Protein AF-A0A7C5LI69-F1 (afdb_monomer)

pLDDT: mean 73.53, std 20.24, range [38.38, 97.5]

Secondary structure (DSSP, 8-state):
-------SSSSTTTTTTSS-------------------------------------------------PPPP-HHHHHHHHHHHTTTTSTT--SHHHHHTTHHHHHHHHHTTSS--HHHHHHHHHHHHTT---

Radius of gyration: 25.65 Å; Cα contacts (8 Å, |Δi|>4): 67; chains: 1; bounding box: 63×62×62 Å

Foldseek 3Di:
DDDDPDDPDPPPPVPPLQPDLPDPPDPDDDDPDDDDDDDDDDDDDPDPDDPPPDDDDPPPPPVPVPPPPDQDALVVLLVVCCVQPCSSPPPCSDLVNCLVCVVVVLVCLVVVNSDDDPSSVNVNSCVVVVNHD

Mean predicted aligned error: 16.24 Å

Sequence (133 aa):
MAVNGKFLLTILTFFIFLTNCSGDNGKENAEVSSEDEIISEDFLVDLEVIDNTNPEQEETIFDTVEEEKPCPTFSEVQPIFTANCTSCHPGRDSYSYITSNLDTIKRYVQSYHHIGGDDRQTVLDWINCGAPP

Solvent-accessible surface area (backbone atoms only — not comparable to full-atom values): 9188 Å² total; per-residue (Å²): 140,86,82,84,91,80,86,86,84,82,75,81,76,81,69,78,83,78,80,74,75,74,78,81,72,82,80,77,83,78,78,90,77,88,75,88,80,89,79,86,79,90,83,83,72,85,80,79,83,77,84,76,90,72,82,86,76,87,73,79,76,74,80,71,74,73,75,78,75,77,70,51,38,37,82,70,43,37,60,54,38,45,72,50,39,31,86,74,36,76,86,59,54,41,68,72,56,41,68,77,37,45,73,63,50,50,51,38,48,72,69,50,58,72,37,58,73,68,62,30,50,52,47,49,47,17,51,75,62,68,54,45,101

Structure (mmCIF, N/CA/C/O backbone):
data_AF-A0A7C5LI69-F1
#
_entry.id   AF-A0A7C5LI69-F1
#
loop_
_atom_site.group_PDB
_atom_site.id
_atom_site.type_symbol
_atom_site.label_atom_id
_atom_site.label_alt_id
_atom_site.label_comp_id
_atom_site.label_asym_id
_atom_site.label_entity_id
_atom_site.label_seq_id
_atom_site.pdbx_PDB_ins_code
_atom_site.Cartn_x
_atom_site.Cartn_y
_atom_site.Cartn_z
_atom_site.occupancy
_atom_site.B_iso_or_equiv
_atom_site.auth_seq_id
_atom_site.auth_comp_id
_atom_site.auth_asym_id
_atom_site.auth_atom_id
_atom_site.pdbx_PDB_model_num
ATOM 1 N N . MET A 1 1 ? 49.467 26.054 3.782 1.00 38.91 1 MET A N 1
ATOM 2 C CA . MET A 1 1 ? 48.031 26.259 3.495 1.00 38.91 1 MET A CA 1
ATOM 3 C C . MET A 1 1 ? 47.410 24.878 3.358 1.00 38.91 1 MET A C 1
ATOM 5 O O . MET A 1 1 ? 47.743 24.184 2.410 1.00 38.91 1 MET A O 1
ATOM 9 N N . ALA A 1 2 ? 46.648 24.428 4.356 1.00 43.66 2 ALA A N 1
ATOM 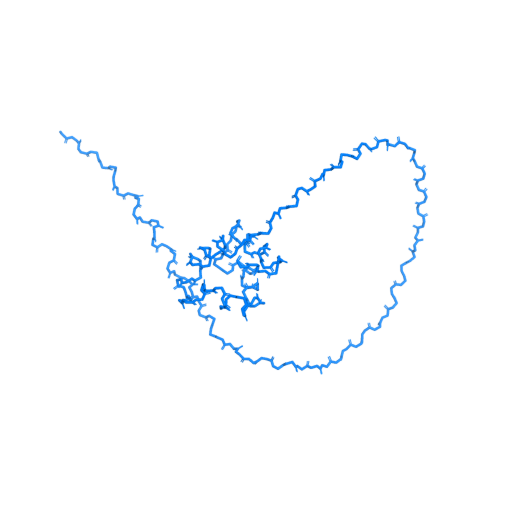10 C CA . ALA A 1 2 ? 46.063 23.088 4.398 1.00 43.66 2 ALA A CA 1
ATOM 11 C C . ALA A 1 2 ? 44.567 23.192 4.081 1.00 43.66 2 ALA A C 1
ATOM 13 O O . ALA A 1 2 ? 43.816 23.812 4.832 1.00 43.66 2 ALA A O 1
ATOM 14 N N . VAL A 1 3 ? 44.151 22.632 2.947 1.00 47.62 3 VAL A N 1
ATOM 15 C CA . VAL A 1 3 ? 42.739 22.503 2.574 1.00 47.62 3 VAL A CA 1
ATOM 16 C C . VAL A 1 3 ? 42.179 21.226 3.199 1.00 47.62 3 VAL A C 1
ATOM 18 O O . VAL A 1 3 ? 42.684 20.128 2.976 1.00 47.62 3 VAL A O 1
ATOM 21 N N . ASN A 1 4 ? 41.154 21.406 4.030 1.00 45.53 4 ASN A N 1
ATOM 22 C CA . ASN A 1 4 ? 40.419 20.368 4.743 1.00 45.53 4 ASN A CA 1
ATOM 23 C C . ASN A 1 4 ? 39.640 19.464 3.770 1.00 45.53 4 ASN A C 1
ATOM 25 O O . ASN A 1 4 ? 38.619 19.867 3.220 1.00 45.53 4 ASN A O 1
ATOM 29 N N . GLY A 1 5 ? 40.096 18.222 3.598 1.00 47.41 5 GLY A N 1
ATOM 30 C CA . GLY A 1 5 ? 39.436 17.182 2.801 1.00 47.41 5 GLY A CA 1
ATOM 31 C C . GLY A 1 5 ? 38.336 16.439 3.565 1.00 47.41 5 GLY A C 1
ATOM 32 O O . GLY A 1 5 ? 38.456 15.245 3.814 1.00 47.41 5 GLY A O 1
ATOM 33 N N . LYS A 1 6 ? 37.264 17.137 3.951 1.00 51.31 6 LYS A N 1
ATOM 34 C CA . LYS A 1 6 ? 36.040 16.540 4.520 1.00 51.31 6 LYS A CA 1
ATOM 35 C C . LYS A 1 6 ? 34.835 16.964 3.682 1.00 51.31 6 LYS A C 1
ATOM 37 O O . LYS A 1 6 ? 34.054 17.795 4.119 1.00 51.31 6 LYS A O 1
ATOM 42 N N . PHE A 1 7 ? 34.707 16.460 2.454 1.00 49.88 7 PHE A N 1
ATOM 43 C CA . PHE A 1 7 ? 33.511 16.748 1.644 1.00 49.88 7 PHE A CA 1
ATOM 44 C C . PHE A 1 7 ? 33.137 15.665 0.619 1.00 49.88 7 PHE A C 1
ATOM 46 O O . PHE A 1 7 ? 32.460 15.945 -0.361 1.00 49.88 7 PHE A O 1
ATOM 53 N N . LEU A 1 8 ? 33.573 14.417 0.811 1.00 49.34 8 LEU A N 1
ATOM 54 C CA . LEU A 1 8 ? 33.430 13.367 -0.210 1.00 49.34 8 LEU A CA 1
ATOM 55 C C . LEU A 1 8 ? 32.892 12.038 0.335 1.00 49.34 8 LEU A C 1
ATOM 57 O O . LEU A 1 8 ? 33.268 10.979 -0.151 1.00 49.34 8 LEU A O 1
ATOM 61 N N . LEU A 1 9 ? 32.009 12.069 1.339 1.00 46.00 9 LEU A N 1
ATOM 62 C CA . LEU A 1 9 ? 31.410 10.835 1.867 1.00 46.00 9 LEU A CA 1
ATOM 63 C C . LEU A 1 9 ? 29.898 10.914 2.128 1.00 46.00 9 LEU A C 1
ATOM 65 O O . LEU A 1 9 ? 29.391 10.203 2.985 1.00 46.00 9 LEU A O 1
ATOM 69 N N . THR A 1 10 ? 29.169 11.758 1.392 1.00 49.47 10 THR A N 1
ATOM 70 C CA . THR A 1 10 ? 27.701 11.878 1.547 1.00 49.47 10 THR A CA 1
ATOM 71 C C . THR A 1 10 ? 26.918 11.545 0.272 1.00 49.47 10 THR A C 1
ATOM 73 O O . THR A 1 10 ? 25.698 11.606 0.276 1.00 49.47 10 THR A O 1
ATOM 76 N N . ILE A 1 11 ? 27.587 11.174 -0.827 1.00 49.22 11 ILE A N 1
ATOM 77 C CA . ILE A 1 11 ? 26.923 10.932 -2.127 1.00 49.22 11 ILE A CA 1
ATOM 78 C C . ILE A 1 11 ? 26.750 9.425 -2.425 1.00 49.22 11 ILE A C 1
ATOM 80 O O . ILE A 1 11 ? 25.998 9.052 -3.319 1.00 49.22 11 ILE A O 1
ATOM 84 N N . LEU A 1 12 ? 27.378 8.526 -1.655 1.00 40.97 12 LEU A N 1
ATOM 85 C CA . LEU A 1 12 ? 27.426 7.093 -1.993 1.00 40.97 12 LEU A CA 1
ATOM 86 C C . LEU A 1 12 ? 26.361 6.203 -1.320 1.00 40.97 12 LEU A C 1
ATOM 88 O O . LEU A 1 12 ? 26.384 4.993 -1.515 1.00 40.97 12 LEU A O 1
ATOM 92 N N . THR A 1 13 ? 25.422 6.753 -0.547 1.00 50.03 13 THR A N 1
ATOM 93 C CA . THR A 1 13 ? 24.314 5.971 0.046 1.00 50.03 13 THR A CA 1
ATOM 94 C C . THR A 1 13 ? 22.998 6.092 -0.719 1.00 50.03 13 THR A C 1
ATOM 96 O O . THR A 1 13 ? 22.079 5.324 -0.458 1.00 50.03 13 THR A O 1
ATOM 99 N N . PHE A 1 14 ? 22.903 6.985 -1.709 1.00 42.25 14 PHE A N 1
ATOM 100 C CA . P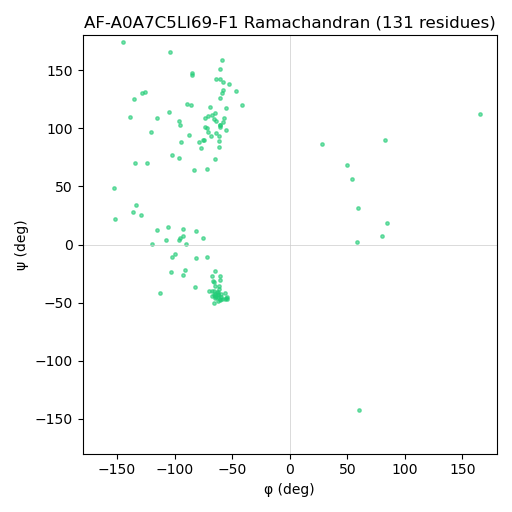HE A 1 14 ? 21.665 7.189 -2.472 1.00 42.25 14 PHE A CA 1
ATOM 101 C C . PHE A 1 14 ? 21.449 6.161 -3.603 1.00 42.25 14 PHE A C 1
ATOM 103 O O . PHE A 1 14 ? 20.363 6.082 -4.164 1.00 42.25 14 PHE A O 1
ATOM 110 N N . PHE A 1 15 ? 22.462 5.353 -3.942 1.00 44.25 15 PHE A N 1
ATOM 111 C CA . PHE A 1 15 ? 22.449 4.482 -5.130 1.00 44.25 15 PHE A CA 1
ATOM 112 C C . PHE A 1 15 ? 22.296 2.974 -4.852 1.00 44.25 15 PHE A C 1
ATOM 114 O O . PHE A 1 15 ? 22.308 2.188 -5.796 1.00 44.25 15 PHE A O 1
ATOM 121 N N . ILE A 1 16 ? 22.115 2.538 -3.598 1.00 51.81 16 ILE A N 1
ATOM 122 C CA . ILE A 1 16 ? 22.035 1.097 -3.253 1.00 51.81 16 ILE A CA 1
ATOM 123 C C . ILE A 1 16 ? 20.583 0.559 -3.250 1.00 51.81 16 ILE A C 1
ATOM 125 O O . ILE A 1 16 ? 20.350 -0.593 -2.915 1.00 51.81 16 ILE A O 1
ATOM 129 N N . PHE A 1 17 ? 19.582 1.334 -3.681 1.00 49.25 17 PHE A N 1
ATOM 130 C CA . PHE A 1 17 ? 18.188 0.852 -3.756 1.00 49.25 17 PHE A CA 1
ATOM 131 C C . PHE A 1 17 ? 17.757 0.321 -5.137 1.00 49.25 17 PHE A C 1
ATOM 133 O O . PHE A 1 17 ? 16.599 -0.037 -5.321 1.00 49.25 17 PHE A O 1
ATOM 140 N N . LEU A 1 18 ? 18.666 0.229 -6.116 1.00 51.41 18 LEU A N 1
ATOM 141 C CA . LEU A 1 18 ? 18.312 -0.101 -7.507 1.00 51.41 18 LEU A CA 1
ATOM 142 C C . LEU A 1 18 ? 18.323 -1.597 -7.872 1.00 51.41 18 LEU A C 1
ATOM 144 O O . LEU A 1 18 ? 18.077 -1.923 -9.030 1.00 51.41 18 LEU A O 1
ATOM 148 N N . THR A 1 19 ? 18.629 -2.521 -6.958 1.00 55.31 19 THR A N 1
ATOM 149 C CA . THR A 1 19 ? 19.172 -3.823 -7.396 1.00 55.31 19 THR A CA 1
ATOM 150 C C . THR A 1 19 ? 18.369 -5.089 -7.152 1.00 55.31 19 THR A C 1
ATOM 152 O O . THR A 1 19 ? 18.953 -6.139 -7.376 1.00 55.31 19 THR A O 1
ATOM 155 N N . ASN A 1 20 ? 17.082 -5.088 -6.782 1.00 54.91 20 ASN A N 1
ATOM 156 C CA . ASN A 1 20 ? 16.362 -6.376 -6.691 1.00 54.91 20 ASN A CA 1
ATOM 157 C C . ASN A 1 20 ? 14.842 -6.319 -6.904 1.00 54.91 20 ASN A C 1
ATOM 159 O O . ASN A 1 20 ? 14.096 -6.958 -6.174 1.00 54.91 20 ASN A O 1
ATOM 163 N N . CYS A 1 21 ? 14.374 -5.651 -7.956 1.00 63.41 21 CYS A N 1
ATOM 164 C CA . CYS A 1 21 ? 13.037 -5.910 -8.502 1.00 63.41 21 CYS A CA 1
ATOM 165 C C . CYS A 1 21 ? 13.036 -7.273 -9.229 1.00 63.41 21 CYS A C 1
ATOM 167 O O . CYS A 1 21 ? 12.971 -7.321 -10.458 1.00 63.41 21 CYS A O 1
ATOM 169 N N . SER A 1 22 ? 13.237 -8.389 -8.517 1.00 59.69 22 SER A N 1
ATOM 170 C CA . SER A 1 22 ? 13.192 -9.715 -9.149 1.00 59.69 22 SER A CA 1
ATOM 171 C C . SER A 1 22 ? 11.773 -9.961 -9.654 1.00 59.69 22 SER A C 1
ATOM 173 O O . SER A 1 22 ? 10.830 -10.007 -8.871 1.00 59.69 22 SER A O 1
ATOM 175 N N . GLY A 1 23 ? 11.646 -10.029 -10.981 1.00 49.91 23 GLY A N 1
ATOM 176 C CA . GLY A 1 23 ? 10.385 -9.985 -11.705 1.00 49.91 23 GLY A CA 1
ATOM 177 C C . GLY A 1 23 ? 9.411 -11.077 -11.287 1.00 49.91 23 GLY A C 1
ATOM 178 O O . GLY A 1 23 ? 9.571 -12.237 -11.662 1.00 49.91 23 GLY A O 1
ATOM 179 N N . ASP A 1 24 ? 8.358 -10.667 -10.588 1.00 47.06 24 ASP A N 1
ATOM 180 C CA . ASP A 1 24 ? 7.130 -11.439 -10.473 1.00 47.06 24 ASP A CA 1
ATOM 181 C C . ASP A 1 24 ? 6.346 -11.272 -11.785 1.00 47.06 24 ASP A C 1
ATOM 183 O O . ASP A 1 24 ? 5.526 -10.365 -11.965 1.00 47.06 24 ASP A O 1
ATOM 187 N N . ASN A 1 25 ? 6.720 -12.075 -12.784 1.00 44.84 25 ASN A N 1
ATOM 188 C CA . ASN A 1 25 ? 5.924 -12.229 -13.991 1.00 44.84 25 ASN A CA 1
ATOM 189 C C . ASN A 1 25 ? 4.679 -13.019 -13.608 1.00 44.84 25 ASN A C 1
ATOM 191 O O . ASN A 1 25 ? 4.764 -14.211 -13.310 1.00 44.84 25 ASN A O 1
ATOM 195 N N . GLY A 1 26 ? 3.541 -12.328 -13.638 1.00 49.19 26 GLY A N 1
ATOM 196 C CA . GLY A 1 26 ? 2.232 -12.878 -13.342 1.00 49.19 26 GLY A CA 1
ATOM 197 C C . GLY A 1 26 ? 2.026 -14.261 -13.952 1.00 49.19 26 GLY A C 1
ATOM 198 O O . GLY A 1 26 ? 2.048 -14.443 -15.167 1.00 49.19 26 GLY A O 1
ATOM 199 N N . LYS A 1 27 ? 1.775 -15.234 -13.078 1.00 38.38 27 LYS A N 1
ATOM 200 C CA . LYS A 1 27 ? 0.901 -16.352 -13.408 1.00 38.38 27 LYS A CA 1
ATOM 201 C C . LYS A 1 27 ? -0.491 -16.005 -12.911 1.00 38.38 27 LYS A C 1
ATOM 203 O O . LYS A 1 27 ? -0.872 -16.292 -11.782 1.00 38.38 27 LYS A O 1
ATOM 208 N N . GLU A 1 28 ? -1.219 -15.333 -13.786 1.00 60.75 28 GLU A N 1
ATOM 209 C CA . GLU A 1 28 ? -2.667 -15.426 -13.839 1.00 60.75 28 GLU A CA 1
ATOM 210 C C . GLU A 1 28 ? -3.085 -16.895 -14.063 1.00 60.75 28 GLU A C 1
ATOM 212 O O . GLU A 1 28 ? -2.457 -17.619 -14.838 1.00 60.75 28 GLU A O 1
ATOM 217 N N . ASN A 1 29 ? -4.154 -17.295 -13.369 1.00 50.12 29 ASN A N 1
ATOM 218 C CA . ASN A 1 29 ? -4.885 -18.567 -13.446 1.00 50.12 29 ASN A CA 1
ATOM 219 C C . ASN A 1 29 ? -4.300 -19.752 -12.655 1.00 50.12 29 ASN A C 1
ATOM 221 O O . ASN A 1 29 ? -3.580 -20.598 -13.183 1.00 50.12 29 ASN A O 1
ATOM 225 N N . ALA A 1 30 ? -4.734 -19.875 -11.400 1.00 38.78 30 ALA A N 1
ATOM 226 C CA . ALA A 1 30 ? -5.000 -21.181 -10.809 1.00 38.78 30 ALA A CA 1
ATOM 227 C C . ALA A 1 30 ? -6.503 -21.240 -10.518 1.00 38.78 30 ALA A C 1
ATOM 229 O O . ALA A 1 30 ? -7.014 -20.503 -9.675 1.00 38.78 30 ALA A O 1
ATOM 230 N N . GLU A 1 31 ? -7.195 -22.050 -11.316 1.00 43.84 31 GLU A N 1
ATOM 231 C CA . GLU A 1 31 ? -8.593 -22.420 -11.147 1.00 43.84 31 GLU A CA 1
ATOM 232 C C . GLU A 1 31 ? -8.874 -22.815 -9.694 1.00 43.84 31 GLU A C 1
ATOM 234 O O . GLU A 1 31 ? -8.159 -23.615 -9.090 1.00 43.84 31 GLU A O 1
ATOM 239 N N . VAL A 1 32 ? -9.951 -22.253 -9.149 1.00 48.25 32 VAL A N 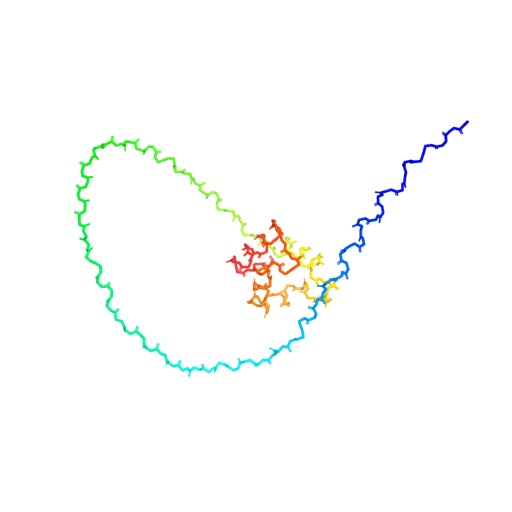1
ATOM 240 C CA . VAL A 1 32 ? -10.648 -22.803 -7.989 1.00 48.25 32 VAL A CA 1
ATOM 241 C C . VAL A 1 32 ? -11.132 -24.200 -8.382 1.00 48.25 32 VAL A C 1
ATOM 243 O O . VAL A 1 32 ? -12.119 -24.340 -9.099 1.00 48.25 32 VAL A O 1
ATOM 246 N N . SER A 1 33 ? -10.407 -25.225 -7.936 1.00 45.69 33 SER A N 1
ATOM 247 C CA . SER A 1 33 ? -10.888 -26.603 -7.887 1.00 45.69 33 SER A CA 1
ATOM 248 C C . SER A 1 33 ? -11.428 -26.845 -6.487 1.00 45.69 33 SER A C 1
ATOM 250 O O . SER A 1 33 ? -10.676 -26.970 -5.522 1.00 45.69 33 SER A O 1
ATOM 252 N N . SER A 1 34 ? -12.751 -26.826 -6.390 1.00 66.12 34 SER A N 1
ATOM 253 C CA . SER A 1 34 ? -13.512 -27.284 -5.238 1.00 66.12 34 SER A CA 1
ATOM 254 C C . SER A 1 34 ? -13.479 -28.806 -5.198 1.00 66.12 34 SER A C 1
ATOM 256 O O . SER A 1 34 ? -14.142 -29.436 -6.021 1.00 66.12 34 SER A O 1
ATOM 258 N N . GLU A 1 35 ? -12.760 -29.382 -4.242 1.00 59.12 35 GLU A N 1
ATOM 259 C CA . GLU A 1 35 ? -13.003 -30.755 -3.811 1.00 59.12 35 GLU A CA 1
ATOM 260 C C . GLU A 1 35 ? -12.980 -30.801 -2.286 1.00 59.12 35 GLU A C 1
ATOM 262 O O . GLU A 1 35 ? -12.063 -30.310 -1.627 1.00 59.12 35 GLU A O 1
ATOM 267 N N . ASP A 1 36 ? -14.085 -31.322 -1.773 1.00 55.66 36 ASP A N 1
ATOM 268 C CA . ASP A 1 36 ? -14.377 -31.605 -0.385 1.00 55.66 36 ASP A CA 1
ATOM 269 C C . ASP A 1 36 ? -13.285 -32.460 0.265 1.00 55.66 36 ASP A C 1
ATOM 271 O O . ASP A 1 36 ? -12.897 -33.493 -0.279 1.00 55.66 36 ASP A O 1
ATOM 275 N N . GLU A 1 37 ? -12.901 -32.129 1.498 1.00 53.31 37 GLU A N 1
ATOM 276 C CA . GLU A 1 37 ? -12.516 -33.179 2.435 1.00 53.31 37 GLU A CA 1
ATOM 277 C C . GLU A 1 37 ? -13.070 -32.884 3.829 1.00 53.31 37 GLU A C 1
ATOM 279 O O . GLU A 1 37 ? -12.708 -31.938 4.530 1.00 53.31 37 GLU A O 1
ATOM 284 N N . ILE A 1 38 ? -14.042 -33.719 4.170 1.00 57.62 38 ILE A N 1
ATOM 285 C CA . ILE A 1 38 ? -14.680 -33.870 5.465 1.00 57.62 38 ILE A CA 1
ATOM 286 C C . ILE A 1 38 ? -13.641 -34.488 6.402 1.00 57.62 38 ILE A C 1
ATOM 288 O O . ILE A 1 38 ? -13.226 -35.623 6.182 1.00 57.62 38 ILE A O 1
ATOM 292 N N . ILE A 1 39 ? -13.274 -33.788 7.475 1.00 54.44 39 ILE A N 1
ATOM 293 C CA . ILE A 1 39 ? -12.677 -34.424 8.655 1.00 54.44 39 ILE A CA 1
ATOM 294 C C . ILE A 1 39 ? -13.576 -34.111 9.845 1.00 54.44 39 ILE A C 1
ATOM 296 O O . ILE A 1 39 ? -13.536 -33.042 10.451 1.00 54.44 39 ILE A O 1
ATOM 300 N N . SER A 1 40 ? -14.440 -35.082 10.119 1.00 65.25 40 SER A N 1
ATOM 301 C CA . SER A 1 40 ? -14.979 -35.366 11.439 1.00 65.25 40 SER A CA 1
ATOM 302 C C . SER A 1 40 ? -13.852 -35.809 12.373 1.00 65.25 40 SER A C 1
ATOM 304 O O . SER A 1 40 ? -12.983 -36.559 11.940 1.00 65.25 40 SER A O 1
ATOM 306 N N . GLU A 1 41 ? -13.904 -35.397 13.638 1.00 58.78 41 GLU A N 1
ATOM 307 C CA . GLU A 1 41 ? -14.025 -36.285 14.810 1.00 58.78 41 GLU A CA 1
ATOM 308 C C . GLU A 1 41 ? -13.681 -35.514 16.097 1.00 58.78 41 GLU A C 1
ATOM 310 O O . GLU A 1 41 ? -12.559 -35.065 16.316 1.00 58.78 41 GLU A O 1
ATOM 315 N N . ASP A 1 42 ? -14.714 -35.320 16.919 1.00 53.94 42 ASP A N 1
ATOM 316 C CA . ASP A 1 42 ? -14.725 -35.481 18.374 1.00 53.94 42 ASP A CA 1
ATOM 317 C C . ASP A 1 42 ? -13.404 -35.258 19.125 1.00 53.94 42 ASP A C 1
ATOM 319 O O . ASP A 1 42 ? -12.704 -36.195 19.509 1.00 53.94 42 ASP A O 1
ATOM 323 N N . PHE A 1 43 ? -13.132 -33.999 19.471 1.00 53.12 43 PHE A N 1
ATOM 324 C CA . PHE A 1 43 ? -12.191 -33.670 20.539 1.00 53.12 43 PHE A CA 1
ATOM 325 C C . PHE A 1 43 ? -12.964 -33.288 21.806 1.00 53.12 43 PHE A C 1
ATOM 327 O O . PHE A 1 43 ? -13.143 -32.116 22.136 1.00 53.12 43 PHE A O 1
ATOM 334 N N . LEU A 1 44 ? -13.476 -34.311 22.498 1.00 57.41 44 LEU A N 1
ATOM 335 C CA . LEU A 1 44 ? -13.944 -34.195 23.878 1.00 57.41 44 LEU A CA 1
ATOM 336 C C . LEU A 1 44 ? -12.716 -34.098 24.788 1.00 57.41 44 LEU A C 1
ATOM 338 O O . LEU A 1 44 ? -12.076 -35.105 25.082 1.00 5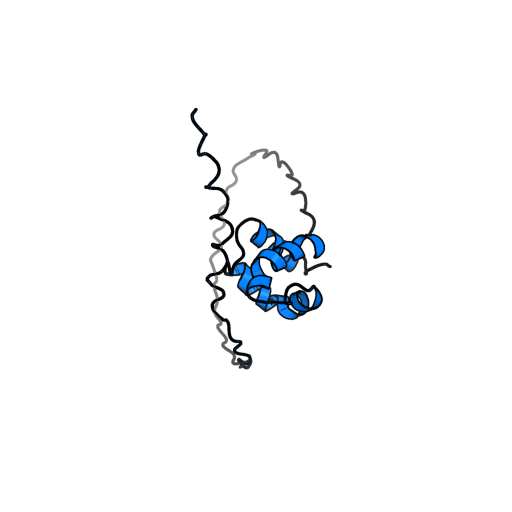7.41 44 LEU A O 1
ATOM 342 N N . VAL A 1 45 ? -12.382 -32.885 25.223 1.00 62.91 45 VAL A N 1
ATOM 343 C CA . VAL A 1 45 ? -11.443 -32.692 26.332 1.00 62.91 45 VAL A CA 1
ATOM 344 C C . VAL A 1 45 ? -12.245 -32.686 27.619 1.00 62.91 45 VAL A C 1
ATOM 346 O O . VAL A 1 45 ? -13.145 -31.861 27.787 1.00 62.91 45 VAL A O 1
ATOM 349 N N . ASP A 1 46 ? -11.909 -33.614 28.509 1.00 59.66 46 ASP A N 1
ATOM 350 C CA . ASP A 1 46 ? -12.389 -33.629 29.882 1.00 59.66 46 ASP A CA 1
ATOM 351 C C . ASP A 1 46 ? -12.067 -32.293 30.558 1.00 59.66 46 ASP A C 1
ATOM 353 O O . ASP A 1 46 ? -10.914 -31.880 30.707 1.00 59.66 46 ASP A O 1
ATOM 357 N N . LEU A 1 47 ? -13.138 -31.603 30.937 1.00 60.69 47 LEU A N 1
ATOM 358 C CA . LEU A 1 47 ? -13.120 -30.341 31.649 1.00 60.69 47 LEU A CA 1
ATOM 359 C C . LEU A 1 47 ? -12.840 -30.641 33.129 1.00 60.69 47 LEU A C 1
ATOM 361 O O . LEU A 1 47 ? -13.764 -30.847 33.917 1.00 60.69 47 LEU A O 1
ATOM 365 N N . GLU A 1 48 ? -11.566 -30.708 33.514 1.00 65.88 48 GLU A N 1
ATOM 366 C CA . GLU A 1 48 ? -11.198 -30.754 34.930 1.00 65.88 48 GLU A CA 1
ATOM 367 C C . GLU A 1 48 ? -11.543 -29.414 35.593 1.00 65.88 48 GLU A C 1
ATOM 369 O O . GLU A 1 48 ? -10.958 -28.363 35.324 1.00 65.88 48 GLU A O 1
ATOM 374 N N . VAL A 1 49 ? -12.545 -29.469 36.469 1.00 61.94 49 VAL A N 1
ATOM 375 C CA . VAL A 1 49 ? -12.966 -28.379 37.347 1.00 61.94 49 VAL A CA 1
ATOM 376 C C . VAL A 1 49 ? -11.897 -28.195 38.423 1.00 61.94 49 VAL A C 1
ATOM 378 O O . VAL A 1 49 ? -11.882 -28.904 39.428 1.00 61.94 49 VAL A O 1
ATOM 381 N N . ILE A 1 50 ? -10.994 -27.240 38.213 1.00 60.19 50 ILE A N 1
ATOM 382 C CA . ILE A 1 50 ? -10.082 -26.763 39.254 1.00 60.19 50 ILE A CA 1
ATOM 383 C C . ILE A 1 50 ? -10.805 -25.642 40.013 1.00 60.19 50 ILE A C 1
ATOM 385 O O . ILE A 1 50 ? -10.792 -24.484 39.598 1.00 60.19 50 ILE A O 1
ATOM 389 N N . ASP A 1 51 ? -11.464 -25.997 41.118 1.00 61.03 51 ASP A N 1
ATOM 390 C CA . ASP A 1 51 ? -11.958 -25.036 42.111 1.00 61.03 51 ASP A CA 1
ATOM 391 C C . ASP A 1 51 ? -10.770 -24.507 42.925 1.00 61.03 51 ASP A C 1
ATOM 393 O O . ASP A 1 51 ? -10.360 -25.084 43.931 1.00 61.03 51 ASP A O 1
ATOM 397 N N . ASN A 1 52 ? -10.185 -23.413 42.439 1.00 55.25 52 ASN A N 1
ATOM 398 C CA . ASN A 1 52 ? -9.246 -22.595 43.195 1.00 55.25 52 ASN A CA 1
ATOM 399 C C . ASN A 1 52 ? -10.000 -21.420 43.821 1.00 55.25 52 ASN A C 1
ATOM 401 O O . ASN A 1 52 ? -9.871 -20.271 43.396 1.00 55.25 52 ASN A O 1
ATOM 405 N N . THR A 1 53 ? -10.774 -21.703 44.866 1.00 68.44 53 THR A N 1
ATOM 406 C CA . THR A 1 53 ? -11.210 -20.674 45.809 1.00 68.44 53 THR A CA 1
ATOM 407 C C . THR A 1 53 ? -9.986 -20.190 46.603 1.00 68.44 53 THR A C 1
ATOM 409 O O . THR A 1 53 ? -9.605 -20.777 47.614 1.00 68.44 53 THR A O 1
ATOM 412 N N . ASN A 1 54 ? -9.340 -19.118 46.136 1.00 58.28 54 ASN A N 1
ATOM 413 C CA . ASN A 1 54 ? -8.347 -18.355 46.898 1.00 58.28 54 ASN A CA 1
ATOM 414 C C . ASN A 1 54 ? -8.767 -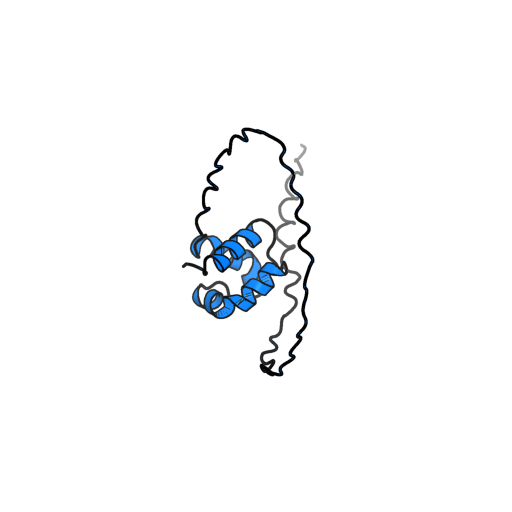16.873 46.902 1.00 58.28 54 ASN A C 1
ATOM 416 O O . ASN A 1 54 ? -9.143 -16.358 45.848 1.00 58.28 54 ASN A O 1
ATOM 420 N N . PRO A 1 55 ? -8.782 -16.207 48.070 1.00 53.91 55 PRO A N 1
ATOM 421 C CA . PRO A 1 55 ? -9.564 -15.007 48.288 1.00 53.91 55 PRO A CA 1
ATOM 422 C C . PRO A 1 55 ? -8.829 -13.752 47.814 1.00 53.91 55 PRO A C 1
ATOM 424 O O . PRO A 1 55 ? -7.610 -13.644 47.929 1.00 53.91 55 PRO A O 1
ATOM 427 N N . GLU A 1 56 ? -9.630 -12.799 47.342 1.00 54.97 56 GLU A N 1
ATOM 428 C CA . GLU A 1 56 ? -9.423 -11.362 47.536 1.00 54.97 56 GLU A CA 1
ATOM 429 C C . GLU A 1 56 ? -8.012 -10.853 47.210 1.00 54.97 56 GLU A C 1
ATOM 431 O O . GLU A 1 56 ? -7.275 -10.376 48.072 1.00 54.97 56 GLU A O 1
ATOM 436 N N . GLN A 1 57 ? -7.655 -10.885 45.926 1.00 51.38 57 GLN A N 1
ATOM 437 C CA . GLN A 1 57 ? -6.801 -9.834 45.390 1.00 51.38 57 GLN A CA 1
ATOM 438 C C . GLN A 1 57 ? -7.709 -8.808 44.729 1.00 51.38 57 GLN A C 1
ATOM 440 O O . GLN A 1 57 ? -8.308 -9.051 43.685 1.00 51.38 57 GLN A O 1
ATOM 445 N N . GLU A 1 58 ? -7.850 -7.677 45.410 1.00 58.38 58 GLU A N 1
ATOM 446 C CA . GLU A 1 58 ? -8.389 -6.432 44.881 1.00 58.38 58 GLU A CA 1
ATOM 447 C C . GLU A 1 58 ? -7.415 -5.950 43.788 1.00 58.38 58 GLU A C 1
ATOM 449 O O . GLU A 1 58 ? -6.582 -5.071 44.001 1.00 58.38 58 GLU A O 1
ATOM 454 N N . GLU A 1 59 ? -7.441 -6.622 42.630 1.00 61.00 59 GLU A N 1
ATOM 455 C CA . GLU A 1 59 ? -6.782 -6.153 41.419 1.00 61.00 59 GLU A CA 1
ATOM 456 C C . GLU A 1 59 ? -7.483 -4.863 41.024 1.00 61.00 59 GLU A C 1
ATOM 458 O O . GLU A 1 59 ? -8.627 -4.835 40.567 1.00 61.00 59 GLU A O 1
ATOM 463 N N . THR A 1 60 ? -6.782 -3.762 41.248 1.00 55.25 60 THR A N 1
ATOM 464 C CA . THR A 1 60 ? -7.091 -2.491 40.631 1.00 55.25 60 THR A CA 1
ATOM 465 C C . THR A 1 60 ? -6.963 -2.685 39.126 1.00 55.25 60 THR A C 1
ATOM 467 O O . THR A 1 60 ? -5.880 -2.593 38.553 1.00 55.25 60 THR A O 1
ATOM 470 N N . ILE A 1 61 ? -8.095 -2.993 38.490 1.00 63.41 61 ILE A N 1
ATOM 471 C CA . ILE A 1 61 ? -8.273 -2.954 37.043 1.00 63.41 61 ILE A CA 1
ATOM 472 C C . ILE A 1 61 ? -8.032 -1.496 36.652 1.00 63.41 61 ILE A C 1
ATOM 474 O O . ILE A 1 61 ? -8.931 -0.656 36.689 1.00 63.41 61 ILE A O 1
ATOM 478 N N . PHE A 1 62 ? -6.774 -1.167 36.366 1.00 60.12 62 PHE A N 1
ATOM 479 C CA . PHE A 1 62 ? -6.448 -0.003 35.570 1.00 60.12 62 PHE A CA 1
ATOM 480 C C . PHE A 1 62 ? -7.053 -0.306 34.207 1.00 60.12 62 PHE A C 1
ATOM 482 O O . PHE A 1 62 ? -6.484 -1.057 33.413 1.00 60.12 62 PHE A O 1
ATOM 489 N N . ASP A 1 63 ? -8.264 0.207 34.008 1.00 64.50 63 ASP A N 1
ATOM 490 C CA . ASP A 1 63 ? -8.942 0.264 32.725 1.00 64.50 63 ASP A CA 1
ATOM 491 C C . ASP A 1 63 ? -8.050 1.120 31.826 1.00 64.50 63 ASP A C 1
ATOM 493 O O . ASP A 1 63 ? -8.112 2.352 31.791 1.00 64.50 63 ASP A O 1
ATOM 497 N N . THR A 1 64 ? -7.060 0.452 31.240 1.00 66.44 64 THR A N 1
ATOM 498 C CA . THR A 1 64 ? -6.144 1.050 30.292 1.00 66.44 64 THR A CA 1
ATOM 499 C C . THR A 1 64 ? -6.992 1.151 29.050 1.00 66.44 64 THR A C 1
ATOM 501 O O . THR A 1 64 ? -7.112 0.188 28.301 1.00 66.44 64 THR A O 1
ATOM 504 N N . VAL A 1 65 ? -7.683 2.282 28.915 1.00 73.38 65 VAL A N 1
ATOM 505 C CA . VAL A 1 65 ? -8.390 2.638 27.694 1.00 73.38 65 VAL A CA 1
ATOM 506 C C . VAL A 1 65 ? -7.332 2.582 26.600 1.00 73.38 65 VAL A C 1
ATOM 508 O O . VAL A 1 65 ? -6.499 3.484 26.498 1.00 73.38 65 VAL A O 1
ATOM 511 N N . GLU A 1 66 ? -7.286 1.469 25.865 1.00 72.94 66 GLU A N 1
ATOM 512 C CA . GLU A 1 66 ? -6.489 1.359 24.655 1.00 72.94 66 GLU A CA 1
ATOM 513 C C . GLU A 1 66 ? -7.041 2.433 23.729 1.00 72.94 66 GLU A C 1
ATOM 515 O O . GLU A 1 66 ? -8.154 2.328 23.215 1.00 72.94 66 GLU A O 1
ATOM 520 N N . GLU A 1 67 ? -6.302 3.536 23.629 1.00 75.00 67 GLU A N 1
ATOM 521 C CA . GLU A 1 67 ? -6.623 4.627 22.729 1.00 75.00 67 GLU A CA 1
ATOM 522 C C . GLU A 1 67 ? -6.661 4.032 21.323 1.00 75.00 67 GLU A C 1
ATOM 524 O O . GLU A 1 67 ? -5.630 3.644 20.768 1.00 75.00 67 GLU A O 1
ATOM 529 N N . GLU A 1 68 ? -7.874 3.872 20.796 1.00 77.75 68 GLU A N 1
ATOM 530 C CA . GLU A 1 68 ? -8.116 3.273 19.494 1.00 77.75 68 GLU A CA 1
ATOM 531 C C . GLU A 1 68 ? -7.409 4.140 18.451 1.00 77.75 68 GLU A C 1
ATOM 533 O O . GLU A 1 68 ? -7.830 5.257 18.136 1.00 77.75 68 GLU A O 1
ATOM 538 N N . LYS A 1 69 ? -6.257 3.658 17.976 1.00 84.25 69 LYS A N 1
ATOM 539 C CA . LYS A 1 69 ? -5.447 4.391 17.012 1.00 84.25 69 LYS A CA 1
ATOM 540 C C . LYS A 1 69 ? -6.293 4.598 15.751 1.00 84.25 69 LYS A C 1
ATOM 542 O O . LYS A 1 69 ? -6.785 3.612 15.197 1.00 84.25 69 LYS A O 1
ATOM 547 N N . PRO A 1 70 ? -6.449 5.841 15.262 1.00 92.00 70 PRO A N 1
ATOM 548 C CA . PRO A 1 70 ? -7.232 6.087 14.064 1.00 92.00 70 PRO A CA 1
ATOM 549 C C . PRO A 1 70 ? -6.622 5.349 12.871 1.00 92.00 70 PRO A C 1
ATOM 551 O O . PRO A 1 70 ? -5.398 5.267 12.723 1.00 92.00 70 PRO A O 1
ATOM 554 N N . CYS A 1 71 ? -7.492 4.827 12.010 1.00 95.12 71 CYS A N 1
ATOM 555 C CA . CYS A 1 71 ? -7.085 4.205 10.760 1.00 95.12 71 CYS A CA 1
ATOM 556 C C . CYS A 1 71 ? -6.300 5.204 9.897 1.00 95.12 71 CYS A C 1
ATOM 558 O O . CYS A 1 71 ? -6.780 6.327 9.711 1.00 95.12 71 CYS A O 1
ATOM 560 N N . PRO A 1 72 ? -5.145 4.808 9.329 1.00 97.06 72 PRO A N 1
ATOM 561 C CA . PRO A 1 72 ? -4.464 5.635 8.343 1.00 97.06 72 PRO A CA 1
ATOM 562 C C . PRO A 1 72 ? -5.372 5.895 7.133 1.00 97.06 72 PRO A C 1
ATOM 564 O O . PRO A 1 72 ? -6.298 5.130 6.869 1.00 97.06 72 PRO A O 1
ATOM 567 N N . THR A 1 73 ? -5.079 6.943 6.377 1.00 97.31 73 THR A N 1
ATOM 568 C CA . THR A 1 73 ? -5.738 7.343 5.122 1.00 97.31 73 THR A CA 1
ATOM 569 C C . THR A 1 73 ? -4.868 7.002 3.916 1.00 97.31 73 THR A C 1
ATOM 571 O O . THR A 1 73 ? -3.659 6.773 4.052 1.00 97.31 73 THR A O 1
ATOM 574 N N . PHE A 1 74 ? -5.433 7.021 2.701 1.00 97.31 74 PHE A N 1
ATOM 575 C CA . PHE A 1 74 ? -4.620 6.772 1.504 1.00 97.31 74 PHE A CA 1
ATOM 576 C C . PHE A 1 74 ? -3.509 7.815 1.330 1.00 97.31 74 PHE A C 1
ATOM 578 O O . PHE A 1 74 ? -2.398 7.471 0.930 1.00 97.31 74 PHE A O 1
ATOM 585 N N . SER A 1 75 ? -3.769 9.079 1.683 1.00 97.31 75 SER A N 1
ATOM 586 C CA . SER A 1 75 ? -2.756 10.140 1.612 1.00 97.31 75 SER A CA 1
ATOM 587 C C . SER A 1 75 ? -1.533 9.863 2.494 1.00 97.31 75 SER A C 1
ATOM 589 O O . SER A 1 75 ? -0.450 10.361 2.188 1.00 97.31 75 SER A O 1
ATOM 591 N N . GLU A 1 76 ? -1.691 9.106 3.582 1.00 96.88 76 GLU A N 1
ATOM 592 C CA . GLU A 1 76 ? -0.594 8.750 4.488 1.00 96.88 76 GLU A CA 1
ATOM 593 C C . GLU A 1 76 ? 0.217 7.563 3.961 1.00 96.88 76 GLU A C 1
ATOM 595 O O . GLU A 1 76 ? 1.441 7.551 4.089 1.00 96.88 76 GLU A O 1
ATOM 600 N N . VAL A 1 77 ? -0.432 6.586 3.317 1.00 97.00 77 VAL A N 1
ATOM 601 C CA . VAL A 1 77 ? 0.251 5.384 2.804 1.00 97.00 77 VAL A CA 1
ATOM 602 C C . VAL A 1 77 ? 0.750 5.508 1.365 1.00 97.00 77 VAL A C 1
ATOM 604 O O . VAL A 1 77 ? 1.670 4.789 0.977 1.00 97.00 77 VAL A O 1
ATOM 607 N N . GLN A 1 78 ? 0.195 6.415 0.556 1.00 96.62 78 GLN A N 1
ATOM 608 C CA . GLN A 1 78 ? 0.601 6.591 -0.842 1.00 96.62 78 GLN A CA 1
ATOM 609 C C . GLN A 1 78 ? 2.113 6.847 -0.998 1.00 96.62 78 GLN A C 1
ATOM 611 O O . GLN A 1 78 ? 2.730 6.173 -1.826 1.00 96.62 78 GLN A O 1
ATOM 616 N N . PRO A 1 79 ? 2.760 7.725 -0.201 1.00 96.31 79 PRO A N 1
ATOM 617 C CA . PRO A 1 79 ? 4.203 7.940 -0.302 1.00 96.31 79 PRO A CA 1
ATOM 618 C C . PRO A 1 79 ? 5.019 6.673 -0.033 1.00 96.31 79 PRO A C 1
ATOM 620 O O . PRO A 1 79 ? 6.080 6.495 -0.630 1.00 96.31 79 PRO A O 1
ATOM 623 N N . ILE A 1 80 ? 4.515 5.775 0.819 1.00 95.25 80 ILE A N 1
ATOM 624 C CA . ILE A 1 80 ? 5.159 4.497 1.135 1.00 95.25 80 ILE A CA 1
ATOM 625 C C . ILE A 1 80 ? 5.133 3.584 -0.095 1.00 95.25 80 ILE A C 1
ATOM 627 O O . ILE A 1 80 ? 6.162 3.007 -0.452 1.00 95.25 80 ILE A O 1
ATOM 631 N N . PHE A 1 81 ? 3.995 3.498 -0.792 1.00 93.88 81 PHE A N 1
ATOM 632 C CA . PHE A 1 81 ? 3.902 2.770 -2.062 1.00 93.88 81 PHE A CA 1
ATOM 633 C C . PHE A 1 81 ? 4.802 3.384 -3.136 1.00 93.88 81 PHE A C 1
ATOM 635 O O . PHE A 1 81 ? 5.538 2.662 -3.810 1.00 93.88 81 PHE A O 1
ATOM 642 N N . THR A 1 82 ? 4.806 4.712 -3.272 1.00 93.50 82 THR A N 1
ATOM 643 C CA . THR A 1 82 ? 5.658 5.393 -4.252 1.00 93.50 82 THR A CA 1
ATOM 644 C C . THR A 1 82 ? 7.146 5.155 -3.980 1.00 93.50 82 THR A C 1
ATOM 646 O O . THR A 1 82 ? 7.904 4.881 -4.911 1.00 93.50 82 THR A O 1
ATOM 649 N N . ALA A 1 83 ? 7.573 5.211 -2.716 1.00 91.75 83 ALA A N 1
ATOM 650 C CA . ALA A 1 83 ? 8.971 5.026 -2.336 1.00 91.75 83 ALA A CA 1
ATOM 651 C C . ALA A 1 83 ? 9.453 3.576 -2.507 1.00 91.75 83 ALA A C 1
ATOM 653 O O . ALA A 1 83 ? 10.578 3.355 -2.956 1.00 91.75 83 ALA A O 1
ATOM 654 N N . ASN A 1 84 ? 8.608 2.598 -2.166 1.00 89.25 84 ASN A N 1
ATOM 655 C CA . ASN A 1 84 ? 9.024 1.198 -2.052 1.00 89.25 84 ASN A CA 1
ATOM 656 C C . ASN A 1 84 ? 8.608 0.323 -3.247 1.00 89.25 84 ASN A C 1
ATOM 658 O O . ASN A 1 84 ? 9.242 -0.700 -3.498 1.00 89.25 84 ASN A O 1
ATOM 662 N N . CYS A 1 85 ? 7.569 0.702 -4.001 1.00 88.56 85 CYS A N 1
ATOM 663 C CA . CYS A 1 85 ? 7.021 -0.116 -5.088 1.00 88.56 85 CYS A CA 1
ATOM 664 C C . CYS A 1 85 ? 7.238 0.502 -6.475 1.00 88.56 85 CYS A C 1
ATOM 666 O O . CYS A 1 85 ? 7.578 -0.222 -7.410 1.00 88.56 85 CYS A O 1
ATOM 668 N N . THR A 1 86 ? 7.064 1.820 -6.640 1.00 89.31 86 THR A N 1
ATOM 669 C CA . THR A 1 86 ? 7.011 2.461 -7.973 1.00 89.31 86 THR A CA 1
ATOM 670 C C . THR A 1 86 ? 8.320 2.364 -8.764 1.00 89.31 86 THR A C 1
ATOM 672 O O . THR A 1 86 ? 8.289 2.379 -9.994 1.00 89.31 86 THR A O 1
ATOM 675 N N . SER A 1 87 ? 9.463 2.175 -8.098 1.00 86.44 87 SER A N 1
ATOM 676 C CA . SER A 1 87 ? 10.752 1.916 -8.761 1.00 86.44 87 SER A CA 1
ATOM 677 C C . SER A 1 87 ? 10.745 0.624 -9.591 1.00 86.44 87 SER A C 1
ATOM 679 O O . SER A 1 87 ? 11.290 0.595 -10.693 1.00 86.44 87 SER A O 1
ATOM 681 N N . CYS A 1 88 ? 10.089 -0.423 -9.086 1.00 86.50 88 CYS A N 1
ATOM 682 C CA . CYS A 1 88 ? 9.906 -1.714 -9.755 1.00 86.50 88 CYS A CA 1
ATOM 683 C C . CYS A 1 88 ? 8.601 -1.780 -10.559 1.00 86.50 88 CYS A C 1
ATOM 685 O O . CYS A 1 88 ? 8.461 -2.555 -11.508 1.00 86.50 88 CYS A O 1
ATOM 687 N N . HIS A 1 89 ? 7.616 -0.993 -10.140 1.00 87.81 89 HIS A N 1
ATOM 688 C CA . HIS A 1 89 ? 6.230 -1.100 -10.555 1.00 87.81 89 HIS A CA 1
ATOM 689 C C . HIS A 1 89 ? 5.645 0.273 -10.898 1.00 87.81 89 HIS A C 1
ATOM 691 O O . HIS A 1 89 ? 4.790 0.791 -10.171 1.00 87.81 89 HIS A O 1
ATOM 697 N N . PRO A 1 90 ? 6.087 0.880 -12.009 1.00 88.25 90 PRO A N 1
ATOM 698 C CA . PRO A 1 90 ? 5.638 2.210 -12.388 1.00 88.25 90 PRO A CA 1
ATOM 699 C C . PRO A 1 90 ? 4.113 2.250 -12.560 1.00 88.25 90 PRO A C 1
ATOM 701 O O . PRO A 1 90 ? 3.532 1.406 -13.245 1.00 88.25 90 PRO A O 1
ATOM 704 N N . GLY A 1 91 ? 3.468 3.235 -11.929 1.00 86.69 91 GLY A N 1
ATOM 705 C CA . GLY A 1 91 ? 2.021 3.465 -12.013 1.00 86.69 91 GLY A CA 1
ATOM 706 C C . GLY A 1 91 ? 1.149 2.576 -11.117 1.00 86.69 91 GLY A C 1
ATOM 707 O O . GLY A 1 91 ? -0.076 2.623 -11.236 1.00 86.69 91 GLY A O 1
ATOM 708 N N . ARG A 1 92 ? 1.746 1.770 -10.224 1.00 90.00 92 ARG A N 1
ATOM 709 C CA . ARG A 1 92 ? 1.014 0.903 -9.277 1.00 90.00 92 ARG A CA 1
ATOM 710 C C . ARG A 1 92 ? 0.745 1.544 -7.908 1.00 90.00 92 ARG A C 1
ATOM 712 O O . ARG A 1 92 ? 0.349 0.847 -6.983 1.00 90.00 92 ARG A O 1
ATOM 719 N N . ASP A 1 93 ? 0.934 2.853 -7.780 1.00 91.50 93 ASP A N 1
ATOM 720 C CA . ASP A 1 93 ? 0.751 3.643 -6.554 1.00 91.50 93 ASP A CA 1
ATOM 721 C C . ASP A 1 93 ? -0.520 4.512 -6.564 1.00 91.50 93 ASP A C 1
ATOM 723 O O . ASP A 1 93 ? -0.676 5.422 -5.750 1.00 91.50 93 ASP A O 1
ATOM 727 N N . SER A 1 94 ? -1.450 4.245 -7.485 1.00 94.50 94 SER A N 1
ATOM 728 C CA . SER A 1 94 ? -2.767 4.887 -7.490 1.00 94.50 94 SER A CA 1
ATOM 729 C C . SER A 1 94 ? -3.750 4.161 -6.571 1.00 94.50 94 SER A C 1
ATOM 731 O O . SER A 1 94 ? -3.740 2.932 -6.481 1.00 94.50 94 SER A O 1
ATOM 733 N N . TYR A 1 95 ? -4.651 4.919 -5.938 1.00 95.31 95 TYR A N 1
ATOM 734 C CA . TYR A 1 95 ? -5.677 4.366 -5.048 1.00 95.31 95 TYR A CA 1
ATOM 735 C C . TYR A 1 95 ? -6.518 3.287 -5.736 1.00 95.31 95 TYR A C 1
ATOM 737 O O . TYR A 1 95 ? -6.708 2.202 -5.191 1.00 95.31 95 TYR A O 1
ATOM 745 N N . SER A 1 96 ? -6.983 3.553 -6.961 1.00 96.44 96 SER A N 1
ATOM 746 C CA . SER A 1 96 ? -7.811 2.618 -7.728 1.00 96.44 96 SER A CA 1
ATOM 747 C C . SER A 1 96 ? -7.083 1.311 -8.031 1.00 96.44 96 SER A C 1
ATOM 749 O O . SER A 1 96 ? -7.678 0.241 -7.915 1.00 96.44 96 SER A O 1
ATOM 751 N N . TYR A 1 97 ? -5.795 1.376 -8.382 1.00 94.38 97 TYR A N 1
ATOM 752 C CA . TYR A 1 97 ? -4.990 0.182 -8.610 1.00 94.38 97 TYR A CA 1
ATOM 753 C C . TYR A 1 97 ? -4.813 -0.616 -7.317 1.00 94.38 97 TYR A C 1
ATOM 755 O O . TYR A 1 97 ? -5.067 -1.819 -7.300 1.00 94.38 97 TYR A O 1
ATOM 763 N N . ILE A 1 98 ? -4.400 0.053 -6.237 1.00 94.31 98 ILE A N 1
ATOM 764 C CA . ILE A 1 98 ? -4.087 -0.600 -4.963 1.00 94.31 98 ILE A CA 1
ATOM 765 C C . ILE A 1 98 ? -5.330 -1.278 -4.385 1.00 94.31 98 ILE A C 1
ATOM 767 O O . ILE A 1 98 ? -5.295 -2.462 -4.056 1.00 94.31 98 ILE A O 1
ATOM 771 N N . THR A 1 99 ? -6.452 -0.559 -4.333 1.00 96.06 99 THR A N 1
ATOM 772 C CA . THR A 1 99 ? -7.709 -1.083 -3.781 1.00 96.06 99 THR A CA 1
ATOM 773 C C . THR A 1 99 ? -8.302 -2.224 -4.608 1.00 96.06 99 THR A C 1
ATOM 775 O O . THR A 1 99 ? -8.857 -3.165 -4.049 1.00 96.06 99 THR A O 1
ATOM 778 N N . SER A 1 100 ? -8.109 -2.215 -5.932 1.00 96.75 100 SER A N 1
ATOM 779 C CA . SER A 1 100 ? -8.524 -3.329 -6.801 1.00 96.75 100 SER A CA 1
ATOM 780 C C . SER A 1 100 ? -7.652 -4.584 -6.645 1.00 96.75 100 SER A C 1
ATOM 782 O O . SER A 1 100 ? -7.995 -5.632 -7.183 1.00 96.75 100 SER A O 1
ATOM 784 N N . ASN A 1 101 ? -6.517 -4.491 -5.942 1.00 95.44 101 ASN A N 1
ATOM 785 C CA . ASN A 1 101 ? -5.528 -5.563 -5.794 1.00 95.44 101 ASN A CA 1
ATOM 786 C C . ASN A 1 101 ? -5.148 -5.820 -4.320 1.00 95.44 101 ASN A C 1
ATOM 788 O O . ASN A 1 101 ? -4.044 -6.304 -4.053 1.00 95.44 101 ASN A O 1
ATOM 792 N N . LEU A 1 102 ? -6.028 -5.501 -3.359 1.00 94.75 102 LEU A N 1
ATOM 793 C CA . LEU A 1 102 ? -5.695 -5.525 -1.926 1.00 94.75 102 LEU A CA 1
ATOM 794 C C . LEU A 1 102 ? -5.171 -6.871 -1.434 1.00 94.75 102 LEU A C 1
ATOM 796 O O . LEU A 1 102 ? -4.191 -6.877 -0.699 1.00 94.75 102 LEU A O 1
ATOM 800 N N . ASP A 1 103 ? -5.746 -7.998 -1.853 1.00 94.19 103 ASP A N 1
ATOM 801 C CA . ASP A 1 103 ? -5.288 -9.321 -1.400 1.00 94.19 103 ASP A CA 1
ATOM 802 C C . ASP A 1 103 ? -3.844 -9.606 -1.825 1.00 94.19 103 ASP A C 1
ATOM 804 O O . ASP A 1 103 ? -3.011 -10.066 -1.038 1.00 94.19 103 ASP A O 1
ATOM 808 N N . THR A 1 104 ? -3.529 -9.278 -3.078 1.00 92.69 104 THR A N 1
ATOM 809 C CA . THR A 1 104 ? -2.187 -9.411 -3.646 1.00 92.69 104 THR A CA 1
ATOM 810 C C . THR A 1 104 ? -1.207 -8.480 -2.935 1.00 92.69 104 THR A C 1
ATOM 812 O O . THR A 1 104 ? -0.128 -8.908 -2.526 1.00 92.69 104 THR A O 1
ATOM 815 N N . ILE A 1 105 ? -1.589 -7.218 -2.728 1.00 93.06 105 ILE A N 1
ATOM 816 C CA . ILE A 1 105 ? -0.749 -6.226 -2.047 1.00 93.06 105 ILE A CA 1
ATOM 817 C C . ILE A 1 105 ? -0.520 -6.611 -0.587 1.00 93.06 105 ILE A C 1
ATOM 819 O O . ILE A 1 105 ? 0.621 -6.595 -0.129 1.00 93.06 105 ILE A O 1
ATOM 823 N N . LYS A 1 106 ? -1.566 -7.035 0.127 1.00 94.94 106 LYS A N 1
ATOM 824 C CA . LYS A 1 106 ? -1.477 -7.509 1.509 1.00 94.94 106 LYS A CA 1
ATOM 825 C C . LYS A 1 106 ? -0.470 -8.645 1.625 1.00 94.94 106 LYS A C 1
ATOM 827 O O . LYS A 1 106 ? 0.389 -8.590 2.500 1.00 94.94 106 LYS A O 1
ATOM 832 N N . ARG A 1 107 ? -0.511 -9.623 0.712 1.00 93.94 107 ARG A N 1
ATOM 833 C CA . ARG A 1 107 ? 0.448 -10.738 0.682 1.00 93.94 107 ARG A CA 1
ATOM 834 C C . ARG A 1 107 ? 1.894 -10.254 0.529 1.00 93.94 107 ARG A C 1
ATOM 836 O O . ARG A 1 107 ? 2.748 -10.693 1.294 1.00 93.94 107 ARG A O 1
ATOM 843 N N . TYR A 1 108 ? 2.163 -9.334 -0.400 1.00 91.12 108 TYR A N 1
ATOM 844 C CA . TYR A 1 108 ? 3.514 -8.790 -0.610 1.00 91.12 108 TYR A CA 1
ATOM 845 C C . TYR A 1 108 ? 4.017 -7.972 0.584 1.00 91.12 108 TYR A C 1
ATOM 847 O O . TYR A 1 108 ? 5.154 -8.141 1.030 1.00 91.12 108 TYR A O 1
ATOM 855 N N . VAL A 1 109 ? 3.161 -7.120 1.150 1.00 92.38 109 VAL A N 1
ATOM 856 C CA . VAL A 1 109 ? 3.493 -6.333 2.345 1.00 92.38 109 VAL A CA 1
ATOM 857 C C . VAL A 1 109 ? 3.762 -7.270 3.533 1.00 92.38 109 VAL A C 1
ATOM 859 O O . VAL A 1 109 ? 4.733 -7.093 4.271 1.00 92.38 109 VAL A O 1
ATOM 862 N N . GLN A 1 110 ? 2.967 -8.333 3.696 1.00 92.81 110 GLN A N 1
ATOM 863 C CA . GLN A 1 110 ? 3.174 -9.344 4.737 1.00 92.81 110 GLN A CA 1
ATOM 864 C C . GLN A 1 110 ? 4.478 -10.129 4.553 1.00 92.81 110 GLN A C 1
ATOM 866 O O . GLN A 1 110 ? 5.133 -10.418 5.554 1.00 92.81 110 GLN A O 1
ATOM 871 N N . SER A 1 111 ? 4.901 -10.415 3.320 1.00 88.69 111 SER A N 1
ATOM 872 C CA . SER A 1 111 ? 6.151 -11.131 3.034 1.00 88.69 111 SER A CA 1
ATOM 873 C C . SER A 1 111 ? 7.409 -10.253 3.075 1.00 88.69 111 SER A C 1
ATOM 875 O O . SER A 1 111 ? 8.462 -10.703 2.631 1.00 88.69 111 SER A O 1
ATOM 877 N N . TYR A 1 112 ? 7.322 -9.013 3.579 1.00 80.75 112 TYR A N 1
ATOM 878 C CA . TYR A 1 112 ? 8.423 -8.035 3.600 1.00 80.75 112 TYR A CA 1
ATOM 879 C C . TYR A 1 112 ? 8.968 -7.700 2.201 1.00 80.75 112 TYR A C 1
ATOM 881 O O . TYR A 1 112 ? 10.155 -7.415 2.026 1.00 80.75 112 TYR A O 1
ATOM 889 N N . HIS A 1 113 ? 8.110 -7.742 1.179 1.00 81.69 113 HIS A N 1
ATOM 890 C CA . HIS A 1 113 ? 8.509 -7.408 -0.182 1.00 81.69 113 HIS A CA 1
ATOM 891 C C . HIS A 1 113 ? 8.742 -5.895 -0.305 1.00 81.69 113 HIS A C 1
ATOM 893 O O . HIS A 1 113 ? 7.794 -5.122 -0.398 1.00 81.69 113 HIS A O 1
ATOM 899 N N . HIS A 1 114 ? 10.010 -5.477 -0.256 1.00 82.94 114 HIS A N 1
ATOM 900 C CA . HIS A 1 114 ? 10.483 -4.086 -0.369 1.00 82.94 114 HIS A CA 1
ATOM 901 C C . HIS A 1 114 ? 9.940 -3.077 0.656 1.00 82.94 114 HIS A C 1
ATOM 903 O O . HIS A 1 114 ? 10.334 -1.920 0.614 1.00 82.94 114 HIS A O 1
ATOM 909 N N . ILE A 1 115 ? 9.116 -3.504 1.612 1.00 88.56 115 ILE A N 1
ATOM 910 C CA . ILE A 1 115 ? 8.572 -2.680 2.693 1.00 88.56 115 ILE A CA 1
ATOM 911 C C . ILE A 1 115 ? 8.823 -3.365 4.043 1.00 88.56 115 ILE A C 1
ATOM 913 O O . ILE A 1 115 ? 8.547 -4.555 4.219 1.00 88.56 115 ILE A O 1
ATOM 917 N N . GLY A 1 116 ? 9.366 -2.629 5.011 1.00 89.81 116 GLY A N 1
ATOM 918 C CA . GLY A 1 116 ? 9.714 -3.146 6.336 1.00 89.81 116 GLY A CA 1
ATOM 919 C C . GLY A 1 116 ? 9.487 -2.114 7.438 1.00 89.81 116 GLY A C 1
ATOM 920 O O . GLY A 1 116 ? 9.153 -0.970 7.155 1.00 89.81 116 GLY A O 1
ATOM 921 N N . GLY A 1 117 ? 9.663 -2.525 8.696 1.00 92.38 117 GLY A N 1
ATOM 922 C CA . GLY A 1 117 ? 9.519 -1.636 9.856 1.00 92.38 117 GLY A CA 1
ATOM 923 C C . GLY A 1 117 ? 8.125 -1.010 9.985 1.00 92.38 117 GLY A C 1
ATOM 924 O O . GLY A 1 117 ? 7.118 -1.659 9.694 1.00 92.38 117 GLY A O 1
ATOM 925 N N . ASP A 1 118 ? 8.091 0.250 10.415 1.00 94.25 118 ASP A N 1
ATOM 926 C CA . ASP A 1 118 ? 6.860 1.001 10.694 1.00 94.25 118 ASP A CA 1
ATOM 927 C C . ASP A 1 118 ? 6.032 1.272 9.431 1.00 94.25 118 ASP A C 1
ATOM 929 O O . ASP A 1 118 ? 4.801 1.254 9.483 1.00 94.25 118 ASP A O 1
ATOM 933 N N . ASP A 1 119 ? 6.686 1.434 8.278 1.00 95.00 119 ASP A N 1
ATOM 934 C CA . ASP A 1 119 ? 6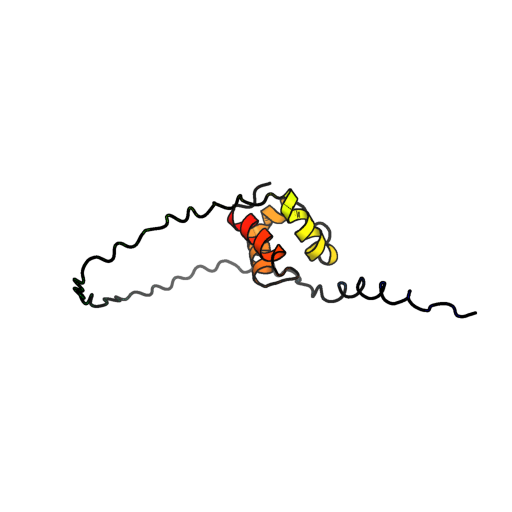.020 1.605 6.982 1.00 95.00 119 ASP A CA 1
ATOM 935 C C . ASP A 1 119 ? 5.144 0.393 6.656 1.00 95.00 119 ASP A C 1
ATOM 937 O O . ASP A 1 119 ? 3.981 0.525 6.267 1.00 95.00 119 ASP A O 1
ATOM 941 N N . ARG A 1 120 ? 5.683 -0.814 6.877 1.00 95.38 120 ARG A N 1
ATOM 942 C CA . ARG A 1 120 ? 4.939 -2.065 6.682 1.00 95.38 120 ARG A CA 1
ATOM 943 C C . ARG A 1 120 ? 3.723 -2.115 7.594 1.00 95.38 120 ARG A C 1
ATOM 945 O O . ARG A 1 120 ? 2.644 -2.464 7.124 1.00 95.38 120 ARG A O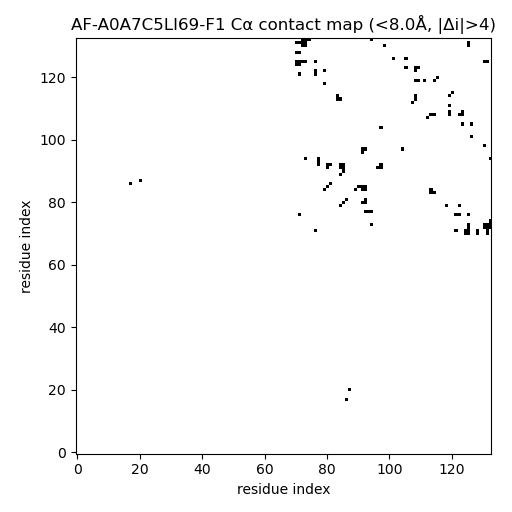 1
ATOM 952 N N . GLN A 1 121 ? 3.892 -1.787 8.874 1.00 95.94 121 GLN A N 1
ATOM 953 C CA . GLN A 1 121 ? 2.780 -1.826 9.820 1.00 95.94 121 GLN A CA 1
ATOM 954 C C . GLN A 1 121 ? 1.707 -0.800 9.451 1.00 95.94 121 GLN A C 1
ATOM 956 O O . GLN A 1 121 ? 0.537 -1.152 9.402 1.00 95.94 121 GLN A O 1
ATOM 961 N N . THR A 1 122 ? 2.101 0.415 9.072 1.00 96.25 122 THR A N 1
ATOM 962 C CA . THR A 1 122 ? 1.175 1.477 8.650 1.00 96.25 122 THR A CA 1
ATOM 963 C C . THR A 1 122 ? 0.344 1.057 7.434 1.00 96.25 122 THR A C 1
ATOM 965 O O . THR A 1 122 ? -0.870 1.255 7.412 1.00 96.25 122 THR A O 1
ATOM 968 N N . VAL A 1 123 ? 0.965 0.413 6.439 1.00 96.25 123 VAL A N 1
ATOM 969 C CA . VAL A 1 123 ? 0.238 -0.117 5.274 1.00 96.25 123 VAL A CA 1
ATOM 970 C C . VAL A 1 123 ? -0.686 -1.274 5.665 1.00 96.25 123 VAL A C 1
ATOM 972 O O . VAL A 1 123 ? -1.810 -1.344 5.172 1.00 96.25 123 VAL A O 1
ATOM 975 N N . LEU A 1 124 ? -0.260 -2.179 6.552 1.00 96.00 124 LEU A N 1
ATOM 976 C CA . LEU A 1 124 ? -1.120 -3.272 7.022 1.00 96.00 124 LEU A CA 1
ATOM 977 C C . LEU A 1 124 ? -2.310 -2.764 7.839 1.00 96.00 124 LEU A C 1
ATOM 979 O O . LEU A 1 124 ? -3.413 -3.269 7.644 1.00 96.00 124 LEU A O 1
ATOM 983 N N . ASP A 1 125 ? -2.106 -1.766 8.697 1.00 96.25 125 ASP A N 1
ATOM 984 C CA . ASP A 1 125 ? -3.162 -1.112 9.472 1.00 96.25 125 ASP A CA 1
ATOM 985 C C . ASP A 1 125 ? -4.187 -0.477 8.525 1.00 96.25 125 ASP A C 1
ATOM 987 O O . ASP A 1 125 ? -5.381 -0.745 8.634 1.00 96.25 125 ASP A O 1
ATOM 991 N N . TRP A 1 126 ? -3.721 0.267 7.515 1.00 97.50 126 TRP A N 1
ATOM 992 C CA . TRP A 1 126 ? -4.575 0.841 6.473 1.00 97.50 126 TRP A CA 1
ATOM 993 C C . TRP A 1 126 ? -5.406 -0.221 5.734 1.00 97.50 126 TRP A C 1
ATOM 995 O O . TRP A 1 126 ? -6.620 -0.069 5.591 1.00 97.50 126 TRP A O 1
ATOM 1005 N N . ILE A 1 127 ? -4.784 -1.332 5.313 1.00 96.56 127 ILE A N 1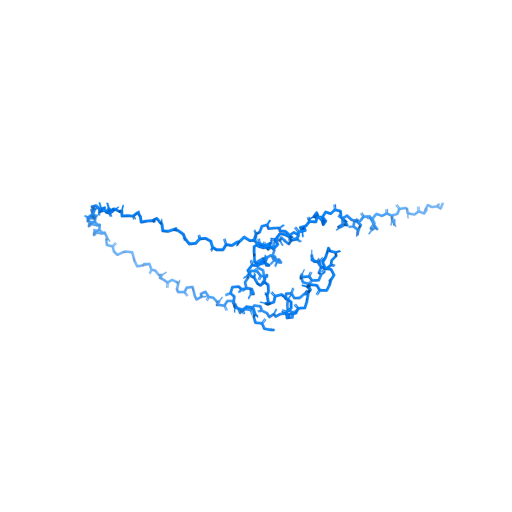
ATOM 1006 C CA . ILE A 1 127 ? -5.484 -2.439 4.637 1.00 96.56 127 ILE A CA 1
ATOM 1007 C C . ILE A 1 127 ? -6.511 -3.094 5.572 1.00 96.56 127 ILE A C 1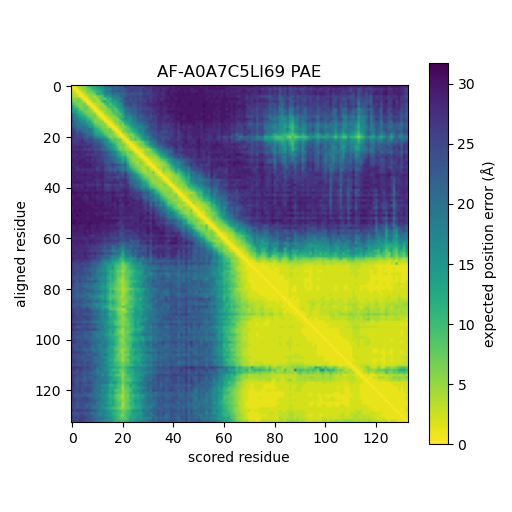
ATOM 1009 O O . ILE A 1 127 ? -7.637 -3.362 5.156 1.00 96.56 127 ILE A O 1
ATOM 1013 N N . ASN A 1 128 ? -6.142 -3.365 6.827 1.00 95.38 128 ASN A N 1
ATOM 1014 C CA . ASN A 1 128 ? -7.027 -4.006 7.806 1.00 95.38 128 ASN A CA 1
ATOM 1015 C C . ASN A 1 128 ? -8.205 -3.103 8.205 1.00 95.38 128 ASN A C 1
ATOM 1017 O O . ASN A 1 128 ? -9.280 -3.613 8.505 1.00 95.38 128 ASN A O 1
ATOM 1021 N N . CYS A 1 129 ? -8.032 -1.784 8.116 1.00 95.94 129 CYS A N 1
ATOM 1022 C CA . CYS A 1 129 ? -9.086 -0.780 8.257 1.00 95.94 129 CYS A CA 1
ATOM 1023 C C . CYS A 1 129 ? -10.024 -0.665 7.039 1.00 95.94 129 CYS A C 1
ATOM 1025 O O . CYS A 1 129 ? -10.863 0.233 6.989 1.00 95.94 129 CYS A O 1
ATOM 1027 N N . GLY A 1 130 ? -9.892 -1.539 6.037 1.00 95.94 130 GLY A N 1
ATOM 1028 C CA . GLY A 1 130 ? -10.719 -1.506 4.829 1.00 95.94 130 GLY A CA 1
ATOM 1029 C C . GLY A 1 130 ? -10.218 -0.541 3.755 1.00 95.94 130 GLY A C 1
ATOM 1030 O O . GLY A 1 130 ? -10.986 -0.199 2.859 1.00 95.94 130 GLY A O 1
ATOM 1031 N N . ALA A 1 131 ? -8.945 -0.131 3.826 1.00 96.12 131 ALA A N 1
ATOM 1032 C CA . ALA A 1 131 ? -8.278 0.717 2.841 1.00 96.12 131 ALA A CA 1
ATOM 1033 C C . ALA A 1 131 ? -9.027 2.037 2.551 1.00 96.12 131 ALA A C 1
ATOM 1035 O O . ALA A 1 131 ? -9.378 2.298 1.396 1.00 96.12 131 ALA A O 1
ATOM 1036 N N . PRO A 1 132 ? -9.299 2.868 3.577 1.00 94.69 132 PRO A N 1
ATOM 1037 C CA . PRO A 1 132 ? -10.000 4.133 3.385 1.00 94.69 132 PRO A CA 1
ATOM 1038 C C . PRO A 1 132 ? -9.220 5.081 2.447 1.00 94.69 132 PRO A C 1
ATOM 1040 O O . PRO A 1 132 ? -7.988 5.004 2.379 1.00 94.69 132 PRO A O 1
ATOM 1043 N N . PRO A 1 133 ? -9.919 5.961 1.709 1.00 92.56 133 PRO A N 1
ATOM 1044 C CA . PRO A 1 133 ? -9.303 6.895 0.767 1.00 92.56 133 PRO A CA 1
ATOM 1045 C C . PRO A 1 133 ? -8.460 7.995 1.429 1.00 92.56 133 PRO A C 1
ATOM 1047 O O . PRO A 1 133 ? -8.337 8.032 2.674 1.00 92.56 133 PRO A O 1
#